Protein AF-A0A8J8BA48-F1 (afdb_monomer_lite)

pLDDT: mean 83.81, std 5.84, range [58.81, 92.44]

Organism: NCBI:txid977794

Sequence (92 aa):
MQKAAQQVQQVSEEINSELRSLMSSLEPVASSWKGSAASAFQQLMARWQEDASKLTQALDGIAGMLDSTTKTYSQAEESNASQISQILGSLG

InterPro domains:
  IPR010310 Type VII secretion system ESAT-6-like [PF06013] (1-78)
  IPR010310 Type VII secretion system ESAT-6-like [TIGR03930] (1-82)
  IPR036689 ESAT-6-like superfamily [SSF140453] (1-86)

Radius of gyration: 24.0 Å; chains: 1; bounding box: 53×21×69 Å

Structure (mmCIF, N/CA/C/O backbone):
data_AF-A0A8J8BA48-F1
#
_entry.id   AF-A0A8J8BA48-F1
#
loop_
_atom_site.group_PDB
_atom_site.id
_atom_site.type_symbol
_atom_site.label_atom_id
_atom_site.label_alt_id
_atom_site.label_comp_id
_atom_site.label_asym_id
_atom_site.label_entity_id
_atom_site.label_seq_id
_atom_site.pdbx_PDB_ins_code
_atom_site.Cartn_x
_atom_site.Cartn_y
_atom_site.Cartn_z
_atom_site.occupancy
_atom_site.B_iso_or_equiv
_atom_site.auth_seq_id
_atom_site.auth_comp_id
_atom_site.auth_asym_id
_atom_site.auth_atom_id
_atom_site.pdbx_PDB_model_num
ATOM 1 N N . MET A 1 1 ? -9.650 3.138 17.217 1.00 58.81 1 MET A N 1
ATOM 2 C CA . MET A 1 1 ? -9.212 2.095 16.262 1.00 58.81 1 MET A CA 1
ATOM 3 C C . MET A 1 1 ? -9.704 2.348 14.835 1.00 58.81 1 MET A C 1
ATOM 5 O O . MET A 1 1 ? -8.909 2.197 13.924 1.00 58.81 1 MET A O 1
ATOM 9 N N . GLN A 1 2 ? -10.923 2.862 14.620 1.00 66.06 2 GLN A N 1
ATOM 10 C CA . GLN A 1 2 ? -11.412 3.278 13.287 1.00 66.06 2 GLN A CA 1
ATOM 11 C C . GLN A 1 2 ? -10.484 4.283 12.564 1.00 66.06 2 GLN A C 1
ATOM 13 O O . GLN A 1 2 ? -10.219 4.146 11.374 1.00 66.06 2 GLN A O 1
ATOM 18 N N . LYS A 1 3 ? -9.879 5.217 13.317 1.00 71.19 3 LYS A N 1
ATOM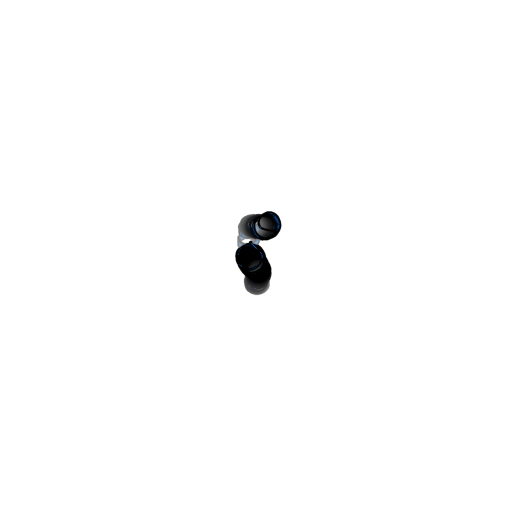 19 C CA . LYS A 1 3 ? -8.816 6.116 12.826 1.00 71.19 3 LYS A CA 1
ATOM 20 C C . LYS A 1 3 ? -7.587 5.392 12.258 1.00 71.19 3 LYS A C 1
ATOM 22 O O . LYS A 1 3 ? -6.985 5.903 11.326 1.00 71.19 3 LYS A O 1
ATOM 27 N N . ALA A 1 4 ? -7.208 4.237 12.810 1.00 71.81 4 ALA A N 1
ATOM 28 C CA . ALA A 1 4 ? -6.018 3.508 12.370 1.00 71.81 4 ALA A CA 1
ATOM 29 C C . ALA A 1 4 ? -6.257 2.825 11.017 1.00 71.81 4 ALA A C 1
ATOM 31 O O . ALA A 1 4 ? -5.422 2.933 10.129 1.00 71.81 4 ALA A O 1
ATOM 32 N N . ALA A 1 5 ? -7.424 2.201 10.824 1.00 74.56 5 ALA A N 1
ATOM 33 C CA . ALA A 1 5 ? -7.803 1.636 9.528 1.00 74.56 5 ALA A CA 1
ATOM 34 C C . ALA A 1 5 ? -7.897 2.723 8.439 1.00 74.56 5 ALA A C 1
ATOM 36 O O . ALA A 1 5 ? -7.372 2.541 7.345 1.00 74.56 5 ALA A O 1
ATOM 37 N N . GLN A 1 6 ? -8.481 3.883 8.767 1.00 80.75 6 GLN A N 1
ATOM 38 C CA . GLN A 1 6 ? -8.519 5.038 7.862 1.00 80.75 6 GLN A CA 1
ATOM 39 C C . GLN A 1 6 ? -7.122 5.573 7.527 1.00 80.75 6 GLN A C 1
ATOM 41 O O . GLN A 1 6 ? -6.848 5.854 6.366 1.00 80.75 6 GLN A O 1
ATOM 46 N N . GLN A 1 7 ? -6.222 5.676 8.510 1.00 81.75 7 GLN A N 1
ATOM 47 C CA . GLN A 1 7 ? -4.836 6.081 8.261 1.00 81.75 7 GLN A CA 1
ATOM 48 C C . GLN A 1 7 ? -4.108 5.103 7.338 1.00 81.75 7 GLN A C 1
ATOM 50 O O . GLN A 1 7 ? -3.388 5.541 6.450 1.00 81.75 7 GLN A O 1
ATOM 55 N N . VAL A 1 8 ? -4.303 3.792 7.509 1.00 82.00 8 VAL A N 1
ATOM 56 C CA . VAL A 1 8 ? -3.674 2.791 6.633 1.00 82.00 8 VAL A CA 1
ATOM 57 C C . VAL A 1 8 ? -4.211 2.886 5.205 1.00 82.00 8 VAL A C 1
ATOM 59 O O . VAL A 1 8 ? -3.422 2.835 4.265 1.00 82.00 8 VAL A O 1
ATOM 62 N N . GLN A 1 9 ? -5.520 3.088 5.027 1.00 81.44 9 GLN A N 1
ATOM 63 C CA . GLN A 1 9 ? -6.095 3.339 3.701 1.00 81.44 9 GLN A CA 1
ATOM 64 C C . GLN A 1 9 ? -5.517 4.603 3.062 1.00 81.44 9 GLN A C 1
ATOM 66 O O . GLN A 1 9 ? -5.099 4.565 1.910 1.00 81.44 9 GLN A O 1
ATOM 71 N N . GLN A 1 10 ? -5.422 5.692 3.822 1.00 87.44 10 GLN A N 1
ATOM 72 C CA . GLN A 1 10 ? -4.886 6.959 3.333 1.00 87.44 10 GLN A CA 1
ATOM 73 C C . GLN A 1 10 ? -3.413 6.833 2.911 1.00 87.44 10 GLN A C 1
ATOM 75 O O . GLN A 1 10 ? -3.044 7.267 1.825 1.00 87.44 10 GLN A O 1
ATOM 80 N N . VAL A 1 11 ? -2.592 6.150 3.714 1.00 84.19 11 VAL A N 1
ATOM 81 C CA . VAL A 1 11 ? -1.190 5.854 3.374 1.00 84.19 11 VAL A CA 1
ATOM 82 C C . VAL A 1 11 ? -1.093 4.953 2.136 1.00 84.19 11 VAL A C 1
ATOM 84 O O . VAL A 1 11 ? -0.221 5.158 1.296 1.00 84.19 11 VAL A O 1
ATOM 87 N N . SER A 1 12 ? -1.995 3.978 1.979 1.00 82.19 12 SER A N 1
ATOM 88 C CA . SER A 1 12 ? -2.061 3.140 0.772 1.00 82.19 12 SER A CA 1
ATOM 89 C C . SER A 1 12 ? -2.376 3.966 -0.477 1.00 82.19 12 SER A C 1
ATOM 91 O O . SER A 1 12 ? -1.734 3.797 -1.516 1.00 82.19 12 SER A O 1
ATOM 93 N N . GLU A 1 13 ? -3.322 4.900 -0.395 1.00 87.19 13 GLU A N 1
ATOM 94 C CA . GLU A 1 13 ? -3.651 5.809 -1.497 1.00 87.19 13 GLU A CA 1
ATOM 95 C C . GLU A 1 13 ? -2.484 6.741 -1.850 1.00 87.19 13 GLU A C 1
ATOM 97 O O . GLU A 1 13 ? -2.162 6.891 -3.033 1.00 87.19 13 GLU A O 1
ATOM 102 N N . GLU A 1 14 ? -1.816 7.311 -0.843 1.00 88.56 14 GLU A N 1
ATOM 103 C CA . GLU A 1 14 ? -0.629 8.158 -1.013 1.00 88.56 14 GLU A CA 1
ATOM 104 C C . GLU A 1 14 ? 0.508 7.398 -1.702 1.00 88.56 14 GLU A C 1
ATOM 106 O O . GLU A 1 14 ? 1.010 7.848 -2.733 1.00 88.56 14 GLU A O 1
ATOM 111 N N . ILE A 1 15 ? 0.839 6.199 -1.216 1.00 85.38 15 ILE A N 1
ATOM 112 C CA . ILE A 1 15 ? 1.860 5.333 -1.818 1.00 85.38 15 ILE A CA 1
ATOM 113 C C . ILE A 1 15 ? 1.505 5.018 -3.273 1.00 85.38 15 ILE A C 1
ATOM 115 O O . IL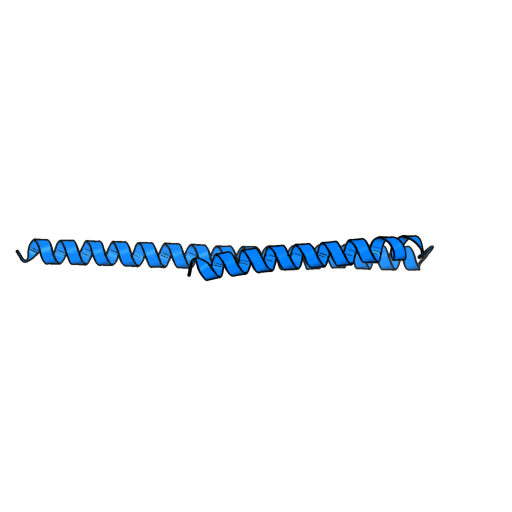E A 1 15 ? 2.333 5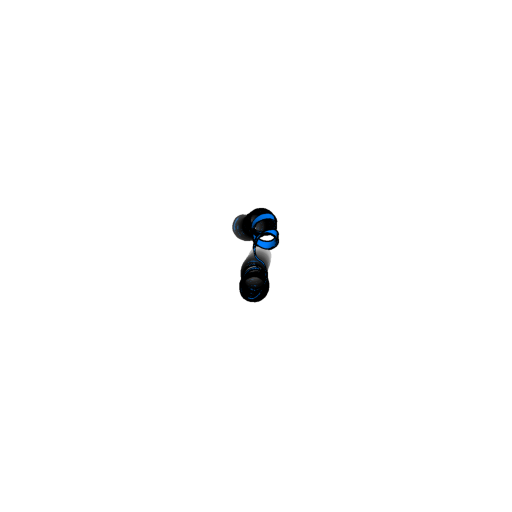.183 -4.166 1.00 85.38 15 ILE A O 1
ATOM 119 N N . ASN A 1 16 ? 0.264 4.617 -3.559 1.00 84.00 16 ASN A N 1
ATOM 120 C CA . ASN A 1 16 ? -0.161 4.347 -4.933 1.00 84.00 16 ASN A CA 1
ATOM 121 C C . ASN A 1 16 ? -0.065 5.589 -5.839 1.00 84.00 16 ASN A C 1
ATOM 123 O O . ASN A 1 16 ? 0.184 5.462 -7.041 1.00 84.00 16 ASN A O 1
ATOM 127 N N . SER A 1 17 ? -0.285 6.786 -5.296 1.00 89.94 17 SER A N 1
ATOM 128 C CA . SER A 1 17 ? -0.128 8.049 -6.020 1.00 89.94 17 SER A CA 1
ATOM 129 C C . SER A 1 17 ? 1.341 8.338 -6.341 1.00 89.94 17 SER A C 1
ATOM 131 O O . SER A 1 17 ? 1.678 8.612 -7.495 1.00 89.94 17 SER A O 1
ATOM 133 N N . GLU A 1 18 ? 2.237 8.194 -5.363 1.00 88.94 18 GLU A N 1
ATOM 134 C CA . GLU A 1 18 ? 3.680 8.375 -5.556 1.00 88.94 18 GLU A CA 1
ATOM 135 C C . GLU A 1 18 ? 4.253 7.379 -6.568 1.00 88.94 18 GLU A C 1
ATOM 137 O O . GLU A 1 18 ? 4.990 7.771 -7.475 1.00 88.94 18 GLU A O 1
ATOM 142 N N . LEU A 1 19 ? 3.854 6.106 -6.480 1.00 84.56 19 LEU A N 1
ATOM 143 C CA . LEU A 1 19 ? 4.261 5.065 -7.425 1.00 84.56 19 LEU A CA 1
ATOM 144 C C . LEU A 1 19 ? 3.840 5.411 -8.863 1.00 84.56 19 LEU A C 1
ATOM 146 O O . LEU A 1 19 ? 4.625 5.236 -9.799 1.00 84.56 19 LEU A O 1
ATOM 150 N N . ARG A 1 20 ? 2.622 5.939 -9.048 1.00 85.31 20 ARG A N 1
ATOM 151 C CA . ARG A 1 20 ? 2.130 6.415 -10.353 1.00 85.31 20 ARG A CA 1
ATOM 152 C C . ARG A 1 20 ? 2.904 7.634 -10.852 1.00 85.31 20 ARG A C 1
ATOM 154 O O . ARG A 1 20 ? 3.260 7.681 -12.027 1.00 85.31 20 ARG A O 1
ATOM 161 N N . SER A 1 21 ? 3.191 8.589 -9.971 1.00 89.81 21 SER A N 1
ATOM 162 C CA . SER A 1 21 ? 3.963 9.794 -10.296 1.00 89.81 21 SER A CA 1
ATOM 163 C C . SER A 1 21 ? 5.385 9.456 -10.749 1.00 89.81 21 SER A C 1
ATOM 165 O O . SER A 1 21 ? 5.856 9.956 -11.777 1.00 89.81 21 SER A O 1
ATOM 167 N N . LEU A 1 22 ? 6.050 8.534 -10.044 1.00 84.56 22 LEU A N 1
ATOM 168 C CA . LEU A 1 22 ? 7.372 8.058 -10.434 1.00 84.56 22 LEU A CA 1
ATOM 169 C C . LEU A 1 22 ? 7.328 7.383 -11.806 1.00 84.56 22 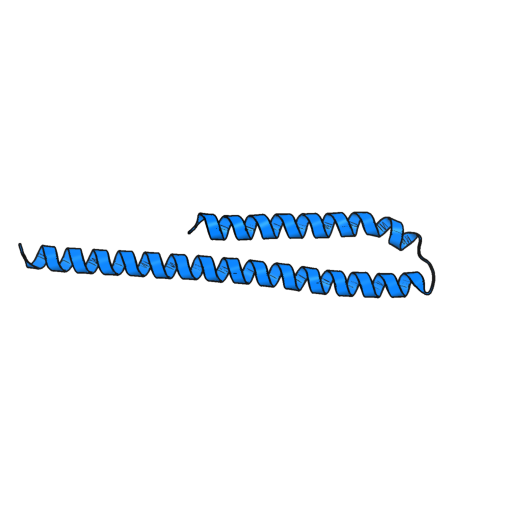LEU A C 1
ATOM 171 O O . LEU A 1 22 ? 8.159 7.675 -12.661 1.00 84.56 22 LEU A O 1
ATOM 175 N N . MET A 1 23 ? 6.337 6.522 -12.045 1.00 81.38 23 MET A N 1
ATOM 176 C CA . MET A 1 23 ? 6.191 5.832 -13.325 1.00 81.38 23 MET A CA 1
ATOM 177 C C . MET A 1 23 ? 5.968 6.809 -14.487 1.00 81.38 23 MET A C 1
ATOM 179 O O . MET A 1 23 ? 6.628 6.692 -15.517 1.00 81.38 23 MET A O 1
ATOM 183 N N . SER A 1 24 ? 5.120 7.821 -14.294 1.00 87.19 24 SER A N 1
ATOM 184 C CA . SER A 1 24 ? 4.895 8.877 -15.288 1.00 87.19 24 SER A CA 1
ATOM 185 C C . SER A 1 24 ? 6.156 9.708 -15.552 1.00 87.19 24 SER A C 1
ATOM 187 O O . SER A 1 24 ? 6.420 10.094 -16.687 1.00 87.19 24 SER A O 1
ATOM 189 N N . SER A 1 25 ? 6.990 9.922 -14.532 1.00 84.94 25 SER A N 1
ATOM 190 C CA . SER A 1 25 ? 8.278 10.617 -14.676 1.00 84.94 25 SER A CA 1
ATOM 191 C C . SER A 1 25 ? 9.339 9.775 -15.399 1.00 84.94 25 SER A C 1
ATOM 193 O O . SER A 1 25 ? 10.251 10.324 -16.017 1.00 84.94 25 SER A O 1
ATOM 195 N N . LEU A 1 26 ? 9.235 8.445 -15.331 1.00 79.12 26 LEU A N 1
ATOM 196 C CA . LEU A 1 26 ? 10.156 7.507 -15.978 1.00 79.12 26 LEU A CA 1
ATOM 197 C C . LEU A 1 26 ? 9.795 7.221 -17.444 1.00 79.12 26 LEU A C 1
ATOM 199 O O . LEU A 1 26 ? 10.679 6.897 -18.236 1.00 79.12 26 LEU A O 1
ATOM 203 N N . GLU A 1 27 ? 8.530 7.378 -17.832 1.00 80.00 27 GLU A N 1
ATOM 204 C CA . GLU A 1 27 ? 8.023 7.160 -19.197 1.00 80.00 27 GLU A CA 1
ATOM 205 C C . GLU A 1 27 ? 8.802 7.925 -20.297 1.00 80.00 27 GLU A C 1
ATOM 207 O O . GLU A 1 27 ? 9.191 7.318 -21.302 1.00 80.00 27 GLU A O 1
ATOM 212 N N . PRO A 1 28 ? 9.134 9.222 -20.127 1.00 82.31 28 PRO A N 1
ATOM 213 C CA . PRO A 1 28 ? 9.932 9.971 -21.096 1.00 82.31 28 PRO A CA 1
ATOM 214 C C . PRO A 1 28 ? 11.360 9.432 -21.211 1.00 82.31 28 PRO A C 1
ATOM 216 O O . PRO A 1 28 ? 11.911 9.349 -22.309 1.00 82.31 28 PRO A O 1
ATOM 219 N N . VAL A 1 29 ? 11.957 9.019 -20.089 1.00 76.12 29 VAL A N 1
ATOM 220 C CA . VAL A 1 29 ? 13.315 8.458 -20.050 1.00 76.12 29 VAL A CA 1
ATOM 221 C C . VAL A 1 29 ? 13.346 7.103 -20.756 1.00 76.12 29 VAL A C 1
ATOM 223 O O . VAL A 1 29 ? 14.261 6.840 -21.537 1.00 76.12 29 VAL A O 1
ATOM 226 N N . ALA A 1 30 ? 12.302 6.293 -20.584 1.00 72.56 30 ALA A N 1
ATOM 227 C CA . ALA A 1 30 ? 12.131 5.024 -21.283 1.00 72.56 30 ALA A CA 1
ATOM 228 C C . ALA A 1 30 ? 12.182 5.187 -22.806 1.00 72.56 30 ALA A C 1
ATOM 230 O O . ALA A 1 30 ? 12.843 4.413 -23.495 1.00 72.56 30 ALA A O 1
ATOM 231 N N . SER A 1 31 ? 11.528 6.229 -23.333 1.00 74.50 31 SER A N 1
ATOM 232 C CA . SER A 1 31 ? 11.499 6.508 -24.774 1.00 74.50 31 SER A CA 1
ATOM 233 C C . SER A 1 31 ? 12.872 6.884 -25.353 1.00 74.50 31 SER A C 1
ATOM 235 O O . SER A 1 31 ? 13.119 6.702 -26.548 1.00 74.50 31 SER A O 1
ATOM 237 N N . SER A 1 32 ? 13.788 7.361 -24.502 1.00 79.81 32 SER A N 1
ATOM 238 C CA . SER A 1 32 ? 15.155 7.724 -24.886 1.00 79.81 32 SER A CA 1
ATOM 239 C C . SER A 1 32 ? 16.104 6.522 -24.954 1.00 79.81 32 SER A C 1
ATOM 241 O O . SER A 1 32 ? 17.114 6.565 -25.660 1.00 79.81 32 SER A O 1
ATOM 243 N N . TRP A 1 33 ? 15.788 5.430 -24.253 1.00 72.19 33 TRP A N 1
ATOM 244 C CA . TRP A 1 33 ? 16.637 4.246 -24.184 1.00 72.19 33 TRP A CA 1
ATOM 245 C C . TRP A 1 33 ? 16.300 3.287 -25.326 1.00 72.19 33 TRP A C 1
ATOM 247 O O . TRP A 1 33 ? 15.203 2.743 -25.410 1.00 72.19 33 TRP A O 1
ATOM 257 N N . LYS A 1 34 ? 17.261 3.062 -26.227 1.00 76.06 34 LYS A N 1
ATOM 258 C CA . LYS A 1 34 ? 17.130 2.120 -27.350 1.00 76.06 34 LYS A CA 1
ATOM 259 C C . LYS A 1 34 ? 18.052 0.914 -27.173 1.00 76.06 34 LYS A C 1
ATOM 261 O O . LYS A 1 34 ? 19.102 1.007 -26.542 1.00 76.06 34 LYS A O 1
ATOM 266 N N . GLY A 1 35 ? 17.669 -0.221 -27.760 1.00 79.62 35 GLY A N 1
ATOM 267 C CA . GLY A 1 35 ? 18.461 -1.455 -27.727 1.00 79.62 35 GLY A CA 1
ATOM 268 C C . GLY A 1 35 ? 18.474 -2.112 -26.344 1.00 79.62 35 GLY A C 1
ATOM 269 O O . GLY A 1 35 ? 17.445 -2.184 -25.679 1.00 79.62 35 GLY A O 1
ATOM 270 N N . SER A 1 36 ? 19.637 -2.579 -25.892 1.00 78.31 36 SER A N 1
ATOM 271 C CA . SER A 1 36 ? 19.812 -3.343 -24.645 1.00 78.31 36 SER A CA 1
ATOM 272 C C . SER A 1 36 ? 19.317 -2.609 -23.388 1.00 78.31 36 SER A C 1
ATOM 274 O O . SER A 1 36 ? 18.846 -3.240 -22.444 1.00 78.31 36 SER A O 1
ATOM 276 N N . ALA A 1 37 ? 19.382 -1.273 -23.387 1.00 78.12 37 ALA A N 1
ATOM 277 C CA . ALA A 1 37 ? 18.896 -0.438 -22.289 1.00 78.12 37 ALA A CA 1
ATOM 278 C C . ALA A 1 37 ? 17.361 -0.468 -22.157 1.00 78.12 37 ALA A C 1
ATOM 280 O O . ALA A 1 37 ? 16.842 -0.431 -21.042 1.00 78.12 37 ALA A O 1
ATOM 281 N N . ALA A 1 38 ? 16.635 -0.610 -23.272 1.00 80.75 38 ALA A N 1
ATOM 282 C CA . ALA A 1 38 ? 15.180 -0.742 -23.256 1.00 80.75 38 ALA A CA 1
ATOM 283 C C . ALA A 1 38 ? 14.750 -2.048 -22.571 1.00 80.75 38 ALA A C 1
ATOM 285 O O . ALA A 1 38 ? 13.830 -2.048 -21.758 1.00 80.75 38 ALA A O 1
ATOM 286 N N . SER A 1 39 ? 15.454 -3.152 -22.839 1.00 84.44 39 SER A N 1
ATOM 287 C CA . SER A 1 39 ? 15.167 -4.448 -22.211 1.00 84.44 39 SER A CA 1
ATOM 288 C C . SER A 1 39 ? 15.442 -4.440 -20.704 1.00 84.44 39 SER A C 1
ATOM 290 O O . SER A 1 39 ? 14.644 -4.975 -19.935 1.00 84.44 39 SER A O 1
ATOM 292 N N . ALA A 1 40 ? 16.530 -3.797 -20.264 1.00 84.56 40 ALA A N 1
ATOM 293 C CA . ALA A 1 40 ? 16.825 -3.623 -18.840 1.00 84.56 40 ALA A CA 1
ATOM 294 C C . ALA A 1 40 ? 15.754 -2.774 -18.133 1.00 84.56 40 ALA A C 1
ATOM 296 O O . ALA A 1 40 ? 15.313 -3.116 -17.037 1.00 84.56 40 ALA A O 1
ATOM 297 N N . PHE A 1 41 ? 15.276 -1.708 -18.779 1.00 83.06 41 PHE A N 1
ATOM 298 C CA . PHE A 1 41 ? 14.191 -0.885 -18.248 1.00 83.06 41 PHE A CA 1
ATOM 299 C C . PHE A 1 41 ? 12.858 -1.621 -18.180 1.00 83.06 41 PHE A C 1
ATOM 301 O O . PHE A 1 41 ? 12.152 -1.506 -17.186 1.00 83.06 41 PHE A O 1
ATOM 308 N N . GLN A 1 42 ? 12.519 -2.413 -19.197 1.00 83.38 42 GLN A N 1
ATOM 309 C CA . GLN A 1 42 ? 11.316 -3.245 -19.174 1.00 83.38 42 GLN A CA 1
ATOM 310 C C . GLN A 1 42 ? 11.341 -4.237 -18.005 1.00 83.38 42 GLN A C 1
ATOM 312 O O . GLN A 1 42 ? 10.332 -4.395 -17.321 1.00 83.38 42 GLN A O 1
ATOM 317 N N . GLN A 1 43 ? 12.492 -4.858 -17.725 1.00 88.88 43 GLN A N 1
ATOM 318 C CA . GLN A 1 43 ? 12.650 -5.718 -16.546 1.00 88.88 43 GLN A CA 1
ATOM 319 C C . GLN A 1 43 ? 12.511 -4.935 -15.239 1.00 88.88 43 GLN A C 1
ATOM 321 O O . GLN A 1 43 ? 11.815 -5.389 -14.332 1.00 88.88 43 GLN A O 1
ATOM 326 N N . LEU A 1 44 ? 13.124 -3.751 -15.151 1.00 85.25 44 LEU A N 1
ATOM 327 C CA . LEU A 1 44 ? 12.991 -2.877 -13.98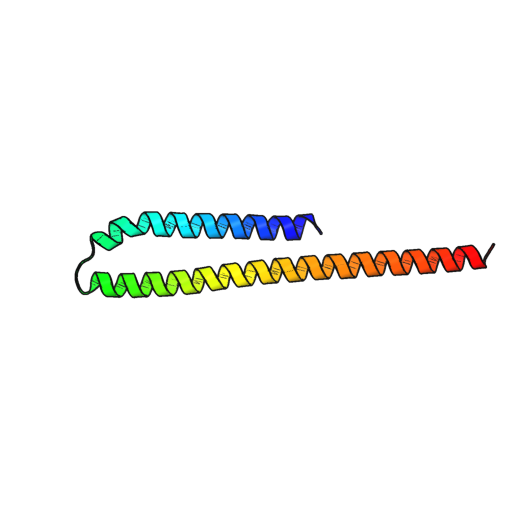7 1.00 85.25 44 LEU A CA 1
ATOM 328 C C . LEU A 1 44 ? 11.529 -2.472 -13.754 1.00 85.25 44 LEU A C 1
ATOM 330 O O . LEU A 1 44 ? 11.055 -2.546 -12.627 1.00 85.25 44 LEU A O 1
ATOM 334 N N . MET A 1 45 ? 10.801 -2.098 -14.806 1.00 83.12 45 MET A N 1
ATOM 335 C CA . MET A 1 45 ? 9.383 -1.732 -14.736 1.00 83.12 45 MET A CA 1
ATOM 336 C C . MET A 1 45 ? 8.500 -2.901 -14.308 1.00 83.12 45 MET A C 1
ATOM 338 O O . MET A 1 45 ? 7.596 -2.713 -13.496 1.00 83.12 45 MET A O 1
ATOM 342 N N . ALA A 1 46 ? 8.764 -4.105 -14.820 1.00 87.62 46 ALA A N 1
ATOM 343 C CA . ALA A 1 46 ? 8.041 -5.305 -14.411 1.00 87.62 46 ALA A CA 1
ATOM 344 C C . ALA A 1 46 ? 8.268 -5.603 -12.922 1.00 87.62 46 ALA A C 1
ATOM 346 O O . ALA A 1 46 ? 7.313 -5.832 -12.183 1.00 87.62 46 ALA A O 1
ATOM 347 N N . ARG A 1 47 ? 9.525 -5.522 -12.465 1.00 88.25 47 ARG A N 1
ATOM 348 C CA . ARG A 1 47 ? 9.876 -5.702 -11.053 1.00 88.25 47 ARG A CA 1
ATOM 349 C C . ARG A 1 47 ? 9.232 -4.638 -10.168 1.00 88.25 47 ARG A C 1
ATOM 351 O O . ARG A 1 47 ? 8.671 -4.958 -9.130 1.00 88.25 47 ARG A O 1
ATOM 358 N N . TRP A 1 48 ? 9.260 -3.390 -10.618 1.00 84.50 48 TRP A N 1
ATOM 359 C CA . TRP A 1 48 ? 8.628 -2.270 -9.936 1.00 84.50 48 TRP A CA 1
ATOM 360 C C . TRP A 1 48 ? 7.121 -2.474 -9.755 1.00 84.50 48 TRP A C 1
ATOM 362 O O . TRP A 1 48 ? 6.609 -2.282 -8.658 1.00 84.50 48 TRP A O 1
ATOM 372 N N . GLN A 1 49 ? 6.406 -2.897 -10.803 1.00 83.75 49 GLN A N 1
ATOM 373 C CA . GLN A 1 49 ? 4.971 -3.198 -10.714 1.00 83.75 49 GLN A CA 1
ATOM 374 C C . GLN A 1 49 ? 4.679 -4.360 -9.762 1.00 83.75 49 GLN A C 1
ATOM 376 O O . GLN A 1 49 ? 3.699 -4.313 -9.019 1.00 83.75 49 GLN A O 1
ATOM 381 N N . GLU A 1 50 ? 5.530 -5.386 -9.758 1.00 90.88 50 GLU A N 1
ATOM 382 C CA . GLU A 1 50 ? 5.425 -6.504 -8.821 1.00 90.88 50 GLU A CA 1
ATOM 383 C C . GLU A 1 50 ? 5.578 -6.027 -7.367 1.00 90.88 50 GLU A C 1
ATOM 385 O O . GLU A 1 50 ? 4.750 -6.353 -6.514 1.00 90.88 50 GLU A O 1
ATOM 390 N N . ASP A 1 51 ? 6.602 -5.221 -7.088 1.00 87.25 51 ASP A N 1
ATOM 391 C CA . ASP A 1 51 ? 6.888 -4.709 -5.746 1.00 87.25 51 ASP A CA 1
ATOM 392 C C . ASP A 1 51 ? 5.813 -3.713 -5.276 1.00 87.25 51 ASP A C 1
ATOM 394 O O . ASP A 1 51 ? 5.361 -3.787 -4.131 1.00 87.25 51 ASP A O 1
ATOM 398 N N . ALA A 1 52 ? 5.320 -2.856 -6.175 1.00 83.81 52 ALA A N 1
ATOM 399 C CA . ALA A 1 52 ? 4.171 -1.984 -5.941 1.00 83.81 52 ALA A CA 1
ATOM 400 C C . ALA A 1 52 ? 2.926 -2.785 -5.538 1.00 83.81 52 ALA A C 1
ATOM 402 O O . ALA A 1 52 ? 2.301 -2.492 -4.522 1.00 83.81 52 ALA A O 1
ATOM 403 N N . SER A 1 53 ? 2.592 -3.837 -6.292 1.00 86.44 53 SER A N 1
ATOM 404 C CA . SER A 1 53 ? 1.427 -4.674 -5.996 1.00 86.44 53 SER A CA 1
ATOM 405 C C . SER A 1 53 ? 1.547 -5.375 -4.642 1.00 86.44 53 SER A C 1
ATOM 407 O O . SER A 1 53 ? 0.579 -5.403 -3.880 1.00 86.44 53 SER A O 1
ATOM 409 N N . LYS A 1 54 ? 2.734 -5.895 -4.305 1.00 90.56 54 LYS A N 1
ATOM 410 C CA . LYS A 1 54 ? 2.997 -6.505 -2.992 1.00 90.56 54 LYS A CA 1
ATOM 411 C C . LYS A 1 54 ? 2.822 -5.507 -1.854 1.00 90.56 54 LYS A C 1
ATOM 413 O O . LYS A 1 54 ? 2.243 -5.859 -0.829 1.00 90.56 54 LYS A O 1
ATOM 418 N N . LEU A 1 55 ? 3.306 -4.278 -2.029 1.00 86.94 55 LEU A N 1
ATOM 419 C CA . LEU A 1 55 ? 3.156 -3.219 -1.037 1.00 86.94 55 LEU A CA 1
ATOM 420 C C . LEU A 1 55 ? 1.678 -2.883 -0.807 1.00 86.94 55 LEU A C 1
ATOM 422 O O . LEU A 1 55 ? 1.236 -2.875 0.340 1.00 86.94 55 LEU A O 1
ATOM 426 N N . THR A 1 56 ? 0.898 -2.697 -1.875 1.00 83.88 56 THR A N 1
ATOM 427 C CA . THR A 1 56 ? -0.550 -2.453 -1.774 1.00 83.88 56 THR A CA 1
ATOM 428 C C . THR A 1 56 ? -1.261 -3.601 -1.053 1.00 83.88 56 THR A C 1
ATOM 430 O O . THR A 1 56 ? -2.002 -3.362 -0.106 1.00 83.88 56 THR A O 1
ATOM 433 N N . GLN A 1 57 ? -0.979 -4.854 -1.424 1.00 88.31 57 GLN A N 1
ATOM 434 C CA . GLN A 1 57 ? -1.577 -6.029 -0.776 1.00 88.31 57 GLN A CA 1
ATOM 435 C C . GLN A 1 57 ? -1.238 -6.119 0.716 1.00 88.31 57 GLN A C 1
ATOM 437 O O . GLN A 1 57 ? -2.095 -6.471 1.527 1.00 88.31 57 GLN A O 1
ATOM 442 N N . ALA A 1 58 ? 0.002 -5.801 1.096 1.00 88.81 58 ALA A N 1
ATOM 443 C CA . ALA A 1 58 ? 0.410 -5.790 2.495 1.00 88.81 58 ALA A CA 1
ATOM 444 C C . ALA A 1 58 ? -0.346 -4.718 3.296 1.00 88.81 58 ALA A C 1
ATOM 446 O O . ALA A 1 58 ? -0.815 -4.998 4.401 1.00 88.81 58 ALA A O 1
ATOM 447 N N . LEU A 1 59 ? -0.509 -3.516 2.735 1.00 86.19 59 LEU A N 1
ATOM 448 C CA . LEU A 1 59 ? -1.253 -2.420 3.364 1.00 86.19 59 LEU A CA 1
ATOM 449 C C . LEU A 1 59 ? -2.740 -2.755 3.515 1.00 86.19 59 LEU A C 1
ATOM 451 O O . LEU A 1 59 ? -3.298 -2.569 4.597 1.00 86.19 59 LEU A O 1
ATOM 455 N N . ASP A 1 60 ? -3.358 -3.329 2.484 1.00 84.50 60 ASP A N 1
ATOM 456 C CA . ASP A 1 60 ? -4.751 -3.779 2.534 1.00 84.50 60 ASP A CA 1
ATOM 457 C C . ASP A 1 60 ? -4.943 -4.894 3.574 1.00 84.50 60 ASP A C 1
ATOM 459 O O . ASP A 1 60 ? -5.916 -4.891 4.333 1.00 84.50 60 ASP A O 1
ATOM 463 N N . GLY A 1 61 ? -3.979 -5.814 3.679 1.00 87.50 61 GLY A N 1
ATOM 464 C CA . GLY A 1 61 ? -3.956 -6.846 4.714 1.00 87.50 61 GLY A CA 1
ATOM 465 C C . GLY A 1 61 ? -3.896 -6.259 6.126 1.00 87.50 61 GLY A C 1
ATOM 466 O O . GLY A 1 61 ? -4.650 -6.679 7.006 1.00 87.50 61 GLY A O 1
ATOM 467 N N . ILE A 1 62 ? -3.050 -5.249 6.348 1.00 85.19 62 ILE A N 1
ATOM 468 C CA . ILE A 1 62 ? -2.962 -4.534 7.630 1.00 85.19 62 ILE A CA 1
ATOM 469 C C . ILE A 1 62 ? -4.283 -3.825 7.947 1.00 85.19 62 ILE A C 1
ATOM 471 O O . ILE A 1 62 ? -4.783 -3.944 9.068 1.00 85.19 62 ILE A O 1
ATOM 475 N N . ALA A 1 63 ? -4.885 -3.134 6.975 1.00 83.38 63 ALA A N 1
ATOM 476 C CA . ALA A 1 63 ? -6.179 -2.478 7.149 1.00 83.38 63 ALA A CA 1
ATOM 477 C C . ALA A 1 63 ? -7.282 -3.485 7.520 1.00 83.38 63 ALA A C 1
ATOM 479 O O . ALA A 1 63 ? -8.039 -3.248 8.464 1.00 83.38 63 ALA A O 1
ATOM 480 N N . GLY A 1 64 ? -7.330 -4.636 6.842 1.00 83.94 64 GLY A N 1
ATOM 481 C CA . GLY A 1 64 ? -8.283 -5.710 7.127 1.00 83.94 64 GLY A CA 1
ATOM 482 C C . GLY A 1 64 ? -8.109 -6.315 8.522 1.00 83.94 64 GLY A C 1
ATOM 483 O O . GLY A 1 64 ? -9.093 -6.515 9.236 1.00 83.94 64 GLY A O 1
ATOM 484 N N . MET A 1 65 ? -6.867 -6.547 8.960 1.00 85.25 65 MET A N 1
ATOM 485 C CA . MET A 1 65 ? -6.581 -7.022 10.320 1.00 85.25 65 MET A CA 1
ATOM 486 C C . MET A 1 65 ? -7.021 -6.010 11.386 1.00 85.25 65 MET A C 1
ATOM 488 O O . MET A 1 65 ? -7.586 -6.398 12.413 1.00 85.25 65 MET A O 1
ATOM 492 N N . LEU A 1 66 ? -6.809 -4.713 11.149 1.00 84.06 66 LEU A N 1
ATOM 493 C CA . LEU A 1 66 ? -7.238 -3.647 12.058 1.00 84.06 66 LEU A CA 1
ATOM 494 C C . LEU A 1 66 ? -8.766 -3.515 12.125 1.00 84.06 66 LEU A C 1
ATOM 496 O O . LEU A 1 66 ? -9.313 -3.345 13.219 1.00 84.06 66 LEU A O 1
ATOM 500 N N . ASP A 1 67 ? -9.464 -3.623 10.992 1.00 82.69 67 ASP A N 1
ATOM 501 C CA . ASP A 1 67 ? -10.933 -3.611 10.952 1.00 82.69 67 ASP A CA 1
ATOM 502 C C . ASP A 1 67 ? -11.516 -4.829 11.680 1.00 82.69 67 ASP A C 1
ATOM 504 O O . ASP A 1 67 ? -12.383 -4.685 12.544 1.00 82.69 67 ASP A O 1
ATOM 508 N N . SER A 1 68 ? -10.968 -6.022 11.422 1.00 84.25 68 SER A N 1
ATOM 509 C CA . SER A 1 68 ? -11.367 -7.246 12.122 1.00 84.25 68 SER A CA 1
ATOM 510 C C . SER A 1 68 ? -11.145 -7.128 13.626 1.00 84.25 68 SER A C 1
ATOM 512 O O . SER A 1 68 ? -12.032 -7.471 14.401 1.00 84.25 68 SER A O 1
ATOM 514 N N . THR A 1 69 ? -9.989 -6.614 14.051 1.00 81.38 69 THR A N 1
ATOM 515 C CA . THR A 1 69 ? -9.683 -6.417 15.475 1.00 81.38 69 THR A CA 1
ATOM 516 C C . THR A 1 69 ? -10.669 -5.445 16.112 1.00 81.38 69 THR A C 1
ATOM 518 O O . THR A 1 69 ? -11.154 -5.696 17.211 1.00 81.38 69 THR A O 1
ATOM 521 N N . THR A 1 70 ? -11.014 -4.362 15.411 1.00 79.56 70 THR A N 1
ATOM 522 C CA . THR A 1 70 ? -11.997 -3.380 15.886 1.00 79.56 70 THR A CA 1
ATOM 523 C C . THR A 1 70 ? -13.369 -4.022 16.072 1.00 79.56 70 THR A C 1
ATOM 525 O O . THR A 1 70 ? -13.954 -3.883 17.142 1.00 79.56 70 THR A O 1
ATOM 528 N N . LYS A 1 71 ? -13.857 -4.776 15.078 1.00 82.31 71 LYS A N 1
ATOM 529 C CA . LYS A 1 71 ? -15.150 -5.472 15.156 1.00 82.31 71 LYS A CA 1
ATOM 530 C C . LYS A 1 71 ? -15.196 -6.475 16.301 1.00 82.31 71 LYS A C 1
ATOM 532 O O . LYS A 1 71 ? -16.157 -6.463 17.064 1.00 82.31 71 LYS A O 1
ATOM 537 N N . THR A 1 72 ? -14.157 -7.294 16.454 1.00 84.69 72 THR A N 1
ATOM 538 C CA . THR A 1 72 ? -14.064 -8.259 17.556 1.00 84.69 72 THR A CA 1
ATOM 539 C C . THR A 1 72 ? -14.098 -7.557 18.911 1.00 84.69 72 THR A C 1
ATOM 541 O O . THR A 1 72 ? -14.807 -8.002 19.810 1.00 84.69 72 THR A O 1
ATOM 544 N N . TYR A 1 73 ? -13.374 -6.444 19.057 1.00 81.25 73 TYR A N 1
ATOM 545 C CA . TYR A 1 73 ? -13.344 -5.692 20.310 1.00 81.25 73 TYR A CA 1
ATOM 546 C C . TYR A 1 73 ? -14.713 -5.087 20.639 1.00 81.25 73 TYR A C 1
ATOM 548 O O . TYR A 1 73 ? -15.211 -5.269 21.745 1.00 81.25 73 TYR A O 1
ATOM 556 N N . SER A 1 74 ? -15.362 -4.440 19.666 1.00 83.25 74 SER A N 1
ATOM 557 C CA . SER A 1 74 ? -16.698 -3.860 19.843 1.00 83.25 74 SER A CA 1
ATOM 558 C C . SER A 1 74 ? -17.757 -4.914 20.181 1.00 83.25 74 SER A C 1
ATOM 560 O O . SER A 1 74 ? -18.561 -4.695 21.080 1.00 83.25 74 SER A O 1
ATOM 562 N N . GLN A 1 75 ? -17.730 -6.075 19.519 1.00 85.56 75 GLN A N 1
ATOM 563 C CA . GLN A 1 75 ? -18.639 -7.186 19.827 1.00 85.56 75 GLN A CA 1
ATOM 564 C C . GLN A 1 75 ? -18.413 -7.749 21.234 1.00 85.56 75 GLN A C 1
ATOM 566 O O . GLN A 1 75 ? -19.373 -8.052 21.941 1.00 85.56 75 GLN A O 1
ATOM 571 N N . ALA A 1 76 ? -17.153 -7.885 21.657 1.00 85.25 76 ALA A N 1
ATOM 572 C CA . ALA A 1 76 ? -16.828 -8.337 23.006 1.00 85.25 76 ALA A CA 1
ATOM 573 C C . ALA A 1 76 ? -17.326 -7.346 24.071 1.00 85.25 76 ALA A C 1
ATOM 575 O O . ALA A 1 76 ? -17.853 -7.761 25.104 1.00 85.25 76 ALA A O 1
ATOM 576 N N . GLU A 1 77 ? -17.202 -6.045 23.808 1.00 84.44 77 GLU A N 1
ATOM 577 C CA . GLU A 1 77 ? -17.659 -4.983 24.705 1.00 84.44 77 GLU A CA 1
ATOM 578 C C . GLU A 1 77 ? -19.190 -4.960 24.830 1.00 84.44 77 GLU A C 1
ATOM 580 O O . GLU A 1 77 ? -19.714 -4.935 25.943 1.00 84.44 77 GLU A O 1
ATOM 585 N N . GLU A 1 78 ? -19.914 -5.074 23.712 1.00 88.38 78 GLU A N 1
ATOM 586 C CA . GLU A 1 78 ? -21.380 -5.160 23.688 1.00 88.38 78 GLU A CA 1
ATOM 587 C C . GLU A 1 78 ? -21.893 -6.425 24.396 1.00 88.38 78 GLU A C 1
ATOM 589 O O . GLU A 1 78 ? -22.810 -6.355 25.218 1.00 88.38 78 GLU A O 1
ATOM 594 N N . SER A 1 79 ? -21.252 -7.574 24.156 1.00 89.31 79 SER A N 1
ATOM 595 C CA . SER A 1 79 ? -21.558 -8.824 24.860 1.00 89.31 79 SER A CA 1
ATOM 596 C C . SER A 1 79 ? -21.363 -8.674 26.371 1.00 89.31 79 SER A C 1
ATOM 598 O O . SER A 1 79 ? -22.268 -9.005 27.139 1.00 89.31 79 SER A O 1
ATOM 600 N N . ASN A 1 80 ? -20.229 -8.131 26.818 1.00 87.06 80 ASN A N 1
ATOM 601 C CA . ASN A 1 80 ? -19.971 -7.919 28.244 1.00 87.06 80 ASN A CA 1
ATOM 602 C C . ASN A 1 80 ? -20.966 -6.936 28.870 1.00 87.06 80 ASN A C 1
ATOM 604 O O . ASN A 1 80 ? -21.482 -7.204 29.955 1.00 87.06 80 ASN A O 1
ATOM 608 N N . ALA A 1 81 ? -21.278 -5.831 28.189 1.00 89.88 81 ALA A N 1
ATOM 609 C CA . ALA A 1 81 ? -22.279 -4.876 28.651 1.00 89.88 81 ALA A CA 1
ATOM 610 C C . ALA A 1 81 ? -23.653 -5.546 28.812 1.00 89.88 81 ALA A C 1
ATOM 612 O O . ALA A 1 81 ? -24.289 -5.389 29.854 1.00 89.88 81 ALA A O 1
ATOM 613 N N . SER A 1 82 ? -24.070 -6.362 27.836 1.00 91.06 82 SER A N 1
ATOM 614 C CA . SER A 1 82 ? -25.342 -7.090 27.888 1.00 91.06 82 SER A CA 1
ATOM 615 C C . SER A 1 82 ? -25.413 -8.072 29.064 1.00 91.06 82 SER A C 1
ATOM 617 O O . SER A 1 82 ? -26.422 -8.112 29.768 1.00 91.06 82 SER A O 1
ATOM 619 N N . GLN A 1 83 ? -24.326 -8.801 29.342 1.00 90.94 83 GLN A N 1
ATOM 620 C CA . GLN A 1 83 ? -24.243 -9.726 30.475 1.00 90.94 83 GLN A CA 1
ATOM 621 C C . GLN A 1 83 ? -24.321 -8.983 31.811 1.00 90.94 83 GLN A C 1
ATOM 623 O O . GLN A 1 83 ? -25.042 -9.403 32.714 1.00 90.94 83 GLN A O 1
ATOM 628 N N . ILE A 1 84 ? -23.635 -7.843 31.936 1.00 90.56 84 ILE A N 1
ATOM 629 C CA . ILE A 1 84 ? -23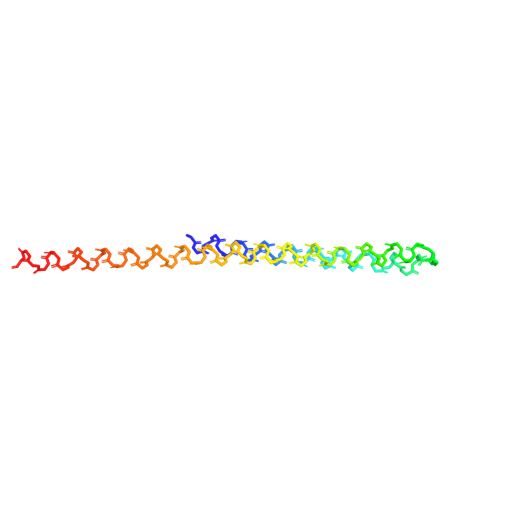.703 -7.005 33.140 1.00 90.56 84 ILE A CA 1
ATOM 630 C C . ILE A 1 84 ? -25.126 -6.475 33.348 1.00 90.56 84 ILE A C 1
ATOM 632 O O . ILE A 1 84 ? -25.636 -6.526 34.466 1.00 90.56 84 ILE A O 1
ATOM 636 N N . SER A 1 85 ? -25.795 -6.007 32.290 1.00 91.69 85 SER A N 1
ATOM 637 C CA . SER A 1 85 ? -27.190 -5.558 32.373 1.00 91.69 85 SER A CA 1
ATOM 638 C C . SER A 1 85 ? -28.137 -6.677 32.812 1.00 91.69 85 SER A C 1
ATOM 640 O O . SER A 1 85 ? -29.030 -6.430 33.620 1.00 91.69 85 SER A O 1
ATOM 642 N N . GLN A 1 86 ? -27.928 -7.908 32.337 1.00 91.75 86 GLN A N 1
ATOM 643 C CA . GLN A 1 86 ? -28.703 -9.076 32.770 1.00 91.75 86 GLN A CA 1
ATOM 644 C C . GLN A 1 86 ? -28.484 -9.395 34.254 1.00 91.75 86 GLN A C 1
ATOM 646 O O . GLN A 1 86 ? -29.453 -9.626 34.975 1.00 91.75 86 GLN A O 1
ATOM 651 N N . ILE A 1 87 ? -27.235 -9.354 34.731 1.00 91.69 87 ILE A N 1
ATOM 652 C CA . ILE A 1 87 ? -26.912 -9.569 36.150 1.00 91.69 87 ILE A CA 1
ATOM 653 C C . ILE A 1 87 ? -27.584 -8.499 37.015 1.00 91.69 87 ILE A C 1
ATOM 655 O O . ILE A 1 87 ? -28.253 -8.836 37.989 1.00 91.69 87 ILE A O 1
ATOM 659 N N . LEU A 1 88 ? -27.471 -7.222 36.640 1.00 89.94 88 LEU A N 1
ATOM 660 C CA . LEU A 1 88 ? -28.109 -6.117 37.362 1.00 89.94 88 LEU A CA 1
ATOM 661 C C . LEU A 1 88 ? -29.636 -6.254 37.401 1.00 89.94 88 LEU A C 1
ATOM 663 O O . LEU A 1 88 ? -30.233 -6.023 38.447 1.00 89.94 88 LEU A O 1
ATOM 667 N N . GLY A 1 89 ? -30.258 -6.678 36.299 1.00 91.81 89 GLY A N 1
ATOM 668 C CA . GLY A 1 89 ? -31.700 -6.926 36.235 1.00 91.81 89 GLY A CA 1
ATOM 669 C C . GLY A 1 89 ? -32.170 -8.135 37.049 1.00 91.81 89 GLY A C 1
ATOM 670 O O . GLY A 1 89 ? -33.335 -8.191 37.411 1.00 91.81 89 GLY A O 1
ATOM 671 N N . SER A 1 90 ? -31.285 -9.090 37.351 1.00 92.44 90 SER A N 1
ATOM 672 C CA . SER A 1 90 ? -31.597 -10.245 38.210 1.00 92.44 90 SER A CA 1
ATOM 673 C C . SER A 1 90 ? -31.444 -9.972 39.711 1.00 92.44 90 SER A C 1
ATOM 675 O O . SER A 1 90 ? -31.878 -10.783 40.527 1.00 92.44 90 SER A O 1
ATOM 677 N N . LEU A 1 91 ? -30.792 -8.861 40.074 1.00 87.50 91 LEU A N 1
ATOM 678 C CA . LEU A 1 91 ? -30.533 -8.452 41.459 1.00 87.50 91 LEU A CA 1
ATOM 679 C C . LEU A 1 91 ? -31.548 -7.421 41.989 1.00 87.50 91 LEU A C 1
ATOM 681 O O . LEU A 1 91 ? -31.488 -7.085 43.173 1.00 87.50 91 LEU A O 1
ATOM 685 N N . GLY A 1 92 ? -32.438 -6.911 41.131 1.00 75.19 92 GLY A N 1
ATOM 686 C CA . GLY A 1 92 ? -33.568 -6.041 41.486 1.00 75.19 92 GLY A CA 1
ATOM 687 C C . GLY A 1 92 ? -34.895 -6.768 41.341 1.00 75.19 92 GLY A C 1
ATOM 688 O O . GLY A 1 92 ? -35.807 -6.448 42.133 1.00 75.19 92 GLY A O 1
#

Secondary structure (DSSP, 8-state):
-HHHHHHHHHHHHHHHHHHHHHHHHHHHHHHH--THHHHHHHHHHHHHHHHHHHHHHHHHHHHHHHHHHHHHHHHHHHHHHHHHHHHHHH--

Foldseek 3Di:
DVVVLVVLVVVLVVLVVVLVVVVVVCVVVLVVDDDPRNVVVVVVVVVSVVVNVVVSVVSVVVSVVVVVVVVVVVVVVVVVVVVVVVVVVVVD